Protein AF-K2DVV3-F1 (afdb_monomer)

Radius of gyration: 23.13 Å; Cα contacts (8 Å, |Δi|>4): 10; chains: 1; bounding box: 53×18×60 Å

Mean predicted aligned error: 8.34 Å

Structure (mmCIF, N/CA/C/O backbone):
data_AF-K2DVV3-F1
#
_entry.id   AF-K2DVV3-F1
#
loop_
_atom_site.group_PDB
_atom_site.id
_atom_site.type_symbol
_atom_site.label_atom_id
_atom_site.label_alt_id
_atom_site.label_comp_id
_atom_site.label_asym_id
_atom_site.label_entity_id
_atom_site.label_seq_id
_atom_site.pdbx_PDB_ins_code
_atom_site.Cartn_x
_atom_site.Cartn_y
_atom_site.Cartn_z
_atom_site.occupancy
_atom_site.B_iso_or_equiv
_atom_site.auth_seq_id
_atom_site.auth_comp_id
_atom_site.auth_asym_id
_atom_site.auth_atom_id
_atom_site.pdbx_PDB_model_num
ATOM 1 N N . MET A 1 1 ? 29.880 1.815 -36.581 1.00 55.66 1 MET A N 1
ATOM 2 C CA . MET A 1 1 ? 28.490 1.294 -36.596 1.00 55.66 1 MET A CA 1
ATOM 3 C C . MET A 1 1 ? 28.193 0.388 -35.393 1.00 55.66 1 MET A C 1
ATOM 5 O O . MET A 1 1 ? 27.175 0.605 -34.753 1.00 55.66 1 MET A O 1
ATOM 9 N N . ASN A 1 2 ? 29.070 -0.563 -35.029 1.00 60.72 2 ASN A N 1
ATOM 10 C CA . ASN A 1 2 ? 28.840 -1.489 -33.899 1.00 60.72 2 ASN A CA 1
ATOM 11 C C . ASN A 1 2 ? 28.736 -0.829 -32.510 1.00 60.72 2 ASN A C 1
ATOM 13 O O . ASN A 1 2 ? 27.888 -1.237 -31.725 1.00 60.72 2 ASN A O 1
ATOM 17 N N . GLU A 1 3 ? 29.524 0.207 -32.207 1.00 63.28 3 GLU A N 1
ATOM 18 C CA . GLU A 1 3 ? 29.452 0.883 -30.897 1.00 63.28 3 GLU A CA 1
ATOM 19 C C . GLU A 1 3 ? 28.123 1.6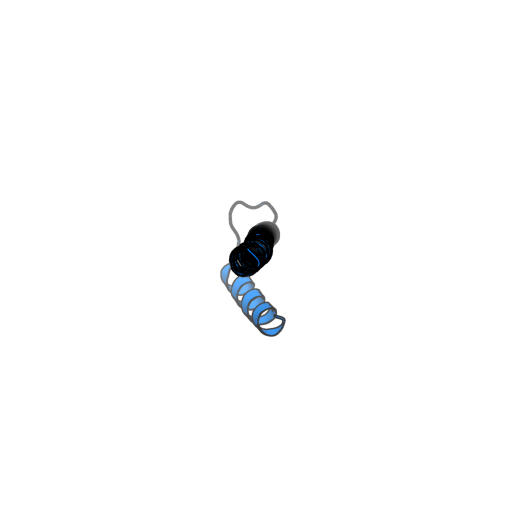25 -30.676 1.00 63.28 3 GLU A C 1
ATOM 21 O O . GLU A 1 3 ? 27.539 1.545 -29.599 1.00 63.28 3 GLU A O 1
ATOM 26 N N . ILE A 1 4 ? 27.584 2.280 -31.711 1.00 70.00 4 ILE A N 1
ATOM 27 C CA . ILE A 1 4 ? 26.291 2.987 -31.636 1.00 70.00 4 ILE A CA 1
ATOM 28 C C . ILE A 1 4 ? 25.143 1.993 -31.399 1.00 70.00 4 ILE A C 1
ATOM 30 O O . ILE A 1 4 ? 24.241 2.264 -30.607 1.00 70.00 4 ILE A O 1
ATOM 34 N N . ILE A 1 5 ? 25.191 0.824 -32.048 1.00 70.62 5 ILE A N 1
ATOM 35 C CA . ILE A 1 5 ? 24.197 -0.243 -31.862 1.00 70.62 5 ILE A CA 1
ATOM 36 C C . ILE A 1 5 ? 24.253 -0.788 -30.428 1.00 70.62 5 ILE A C 1
ATOM 38 O O . ILE A 1 5 ? 23.207 -0.962 -29.805 1.00 70.62 5 ILE A O 1
ATOM 42 N N . GLN A 1 6 ? 25.451 -0.995 -29.871 1.00 81.38 6 GLN A N 1
ATOM 43 C CA . GLN A 1 6 ? 25.612 -1.447 -28.484 1.00 81.38 6 GLN A CA 1
ATOM 44 C C . GLN A 1 6 ? 25.120 -0.408 -27.463 1.00 81.38 6 GLN A C 1
ATOM 46 O O . GLN A 1 6 ? 24.457 -0.778 -26.494 1.00 81.38 6 GLN A O 1
ATOM 51 N N . ILE A 1 7 ? 25.371 0.887 -27.694 1.00 89.56 7 ILE A N 1
ATOM 52 C CA . ILE A 1 7 ? 24.872 1.972 -26.832 1.00 89.56 7 ILE A CA 1
ATOM 53 C C . ILE A 1 7 ? 23.342 2.030 -26.857 1.00 89.56 7 ILE A C 1
ATOM 55 O O . ILE A 1 7 ? 22.721 2.131 -25.798 1.00 89.56 7 ILE A O 1
ATOM 59 N N . ARG A 1 8 ? 22.727 1.923 -28.042 1.00 92.56 8 ARG A N 1
ATOM 60 C CA . ARG A 1 8 ? 21.265 1.930 -28.181 1.00 92.56 8 ARG A CA 1
ATOM 61 C C . ARG A 1 8 ? 20.628 0.722 -27.496 1.00 92.56 8 ARG A C 1
ATOM 63 O O . ARG A 1 8 ? 19.709 0.898 -26.705 1.00 92.56 8 ARG A O 1
ATOM 70 N N . LEU A 1 9 ? 21.173 -0.477 -27.710 1.00 93.19 9 LEU A N 1
ATOM 71 C CA . LEU A 1 9 ? 20.703 -1.693 -27.041 1.00 93.19 9 LEU A CA 1
ATOM 72 C C . LEU A 1 9 ? 20.782 -1.566 -25.511 1.00 93.19 9 LEU A C 1
ATOM 74 O O . LEU A 1 9 ? 19.842 -1.921 -24.802 1.00 93.19 9 LEU A O 1
ATOM 78 N N . LEU A 1 10 ? 21.883 -1.019 -24.991 1.00 94.31 10 LEU A N 1
ATOM 79 C CA . LEU A 1 10 ? 22.046 -0.784 -23.558 1.00 94.31 10 LEU A CA 1
ATOM 80 C C . LEU A 1 10 ? 21.032 0.237 -23.017 1.00 94.31 10 LEU A C 1
ATOM 82 O O . LEU A 1 10 ? 20.508 0.053 -21.917 1.00 94.31 10 LEU A O 1
ATOM 86 N N . GLN A 1 11 ? 20.753 1.307 -23.763 1.00 95.81 11 GLN A N 1
ATOM 87 C CA . GLN A 1 11 ? 19.733 2.294 -23.399 1.00 95.81 11 GLN A CA 1
ATOM 88 C C . GLN A 1 11 ? 18.333 1.676 -23.379 1.00 95.81 11 GLN A C 1
ATOM 90 O O . GLN A 1 11 ? 17.610 1.869 -22.403 1.00 95.81 11 GLN A O 1
ATOM 95 N N . ASP A 1 12 ? 17.990 0.875 -24.386 1.00 96.44 12 ASP A N 1
ATOM 96 C CA . ASP A 1 12 ? 16.692 0.204 -24.473 1.00 96.44 12 ASP A CA 1
ATOM 97 C C . ASP A 1 12 ? 16.494 -0.766 -23.294 1.00 96.44 12 ASP A C 1
ATOM 99 O O . ASP A 1 12 ? 15.464 -0.727 -22.617 1.00 96.44 12 ASP A O 1
ATOM 103 N N . ILE A 1 13 ? 17.515 -1.564 -22.953 1.00 96.38 13 ILE A N 1
ATOM 104 C CA . ILE A 1 13 ? 17.484 -2.456 -21.779 1.00 96.38 13 ILE A CA 1
ATOM 105 C C . ILE A 1 13 ? 17.307 -1.653 -20.483 1.00 96.38 13 ILE A C 1
ATOM 107 O O . ILE A 1 13 ? 16.480 -2.005 -19.637 1.00 96.38 13 ILE A O 1
ATOM 111 N N . ARG A 1 14 ? 18.050 -0.550 -20.314 1.00 97.00 14 ARG A N 1
ATOM 112 C CA . ARG A 1 14 ? 17.910 0.332 -19.143 1.00 97.00 14 ARG A CA 1
ATOM 113 C C . ARG A 1 14 ? 16.506 0.920 -19.048 1.00 97.00 14 ARG A C 1
ATOM 115 O O . ARG A 1 14 ? 15.955 0.974 -17.949 1.00 97.00 14 ARG A O 1
ATOM 122 N N . GLN A 1 15 ? 15.917 1.318 -20.173 1.00 97.94 15 GLN A N 1
ATOM 123 C CA . GLN A 1 15 ? 14.567 1.865 -20.207 1.00 97.94 15 GLN A CA 1
ATOM 124 C C . GLN A 1 15 ? 13.529 0.815 -19.806 1.00 97.94 15 GLN A 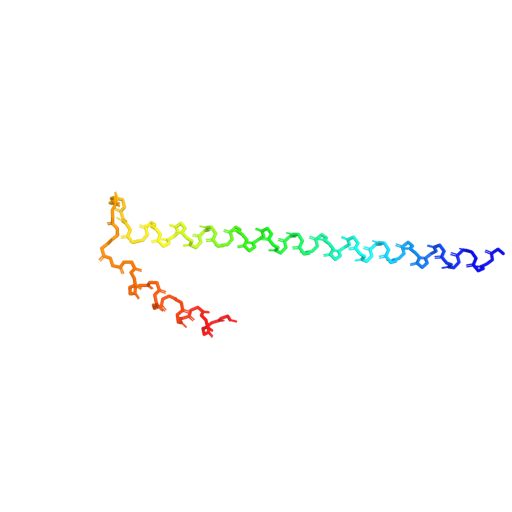C 1
ATOM 126 O O . GLN A 1 15 ? 12.649 1.111 -18.998 1.00 97.94 15 GLN A O 1
ATOM 131 N N . ILE A 1 16 ? 13.656 -0.419 -20.305 1.00 98.06 16 ILE A N 1
ATOM 132 C CA . ILE A 1 16 ? 12.781 -1.537 -19.923 1.00 98.06 16 ILE A CA 1
ATOM 133 C C . ILE A 1 16 ? 12.858 -1.775 -18.410 1.00 98.06 16 ILE A C 1
ATOM 135 O O . ILE A 1 16 ? 11.823 -1.824 -17.743 1.00 98.06 16 ILE A O 1
ATOM 139 N N . LEU A 1 17 ? 14.070 -1.858 -17.851 1.00 97.56 17 LEU A N 1
ATOM 140 C CA . LEU A 1 17 ? 14.272 -2.073 -16.415 1.00 97.56 17 LEU A CA 1
ATOM 141 C C . LEU A 1 17 ? 13.728 -0.916 -15.567 1.00 97.56 17 LEU A C 1
ATOM 143 O O . LEU A 1 17 ? 13.095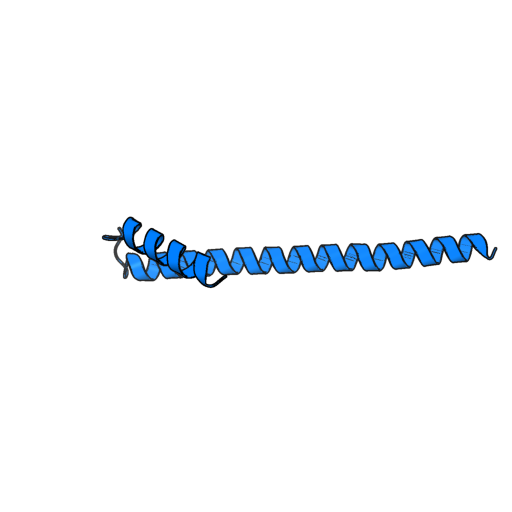 -1.155 -14.538 1.00 97.56 17 LEU A O 1
ATOM 147 N N . SER A 1 18 ? 13.950 0.327 -15.996 1.00 97.62 18 SER A N 1
ATOM 148 C CA . SER A 1 18 ? 13.446 1.519 -15.308 1.00 97.62 18 SER A CA 1
ATOM 149 C C . SER A 1 18 ? 11.916 1.545 -15.293 1.00 97.62 18 SER A C 1
ATOM 151 O O . SER A 1 18 ? 11.302 1.664 -14.231 1.00 97.62 18 SER A O 1
ATOM 153 N N . ASN A 1 19 ? 11.292 1.316 -16.450 1.00 97.81 19 ASN A N 1
ATOM 154 C CA . ASN A 1 19 ? 9.838 1.266 -16.585 1.00 97.81 19 ASN A CA 1
ATOM 155 C C . ASN A 1 19 ? 9.228 0.140 -15.739 1.00 97.81 19 ASN A C 1
ATOM 157 O O . ASN A 1 19 ? 8.206 0.347 -15.085 1.00 97.81 19 ASN A O 1
ATOM 161 N N . ALA A 1 20 ? 9.850 -1.043 -15.723 1.00 97.31 20 ALA A N 1
ATOM 162 C CA . ALA A 1 20 ? 9.395 -2.162 -14.903 1.00 97.31 20 ALA A CA 1
ATOM 163 C C . ALA A 1 20 ? 9.439 -1.813 -13.407 1.00 97.31 20 ALA A C 1
ATOM 165 O O . ALA A 1 20 ? 8.444 -1.997 -12.707 1.00 97.31 20 ALA A O 1
ATOM 166 N N . ARG A 1 21 ? 10.547 -1.230 -12.925 1.00 97.38 21 ARG A N 1
ATOM 167 C CA . ARG A 1 21 ? 10.678 -0.786 -11.526 1.00 97.38 21 ARG A CA 1
ATOM 168 C C . ARG A 1 21 ? 9.627 0.253 -11.152 1.00 97.38 21 ARG A C 1
ATOM 170 O O . ARG A 1 21 ? 8.990 0.111 -10.114 1.00 97.38 21 ARG A O 1
ATOM 177 N N . GLN A 1 22 ? 9.409 1.258 -12.000 1.00 97.69 22 GLN A N 1
ATOM 178 C CA . GLN A 1 22 ? 8.395 2.287 -11.752 1.00 97.69 22 GLN A CA 1
ATOM 179 C C . GLN A 1 22 ? 6.987 1.691 -11.648 1.00 97.69 22 GLN A C 1
ATOM 181 O O . GLN A 1 22 ? 6.238 2.042 -10.738 1.00 97.69 22 GLN A O 1
ATOM 186 N N . ARG A 1 23 ? 6.642 0.743 -12.528 1.00 97.56 23 ARG A N 1
ATOM 187 C CA . ARG A 1 23 ? 5.347 0.047 -12.475 1.00 97.56 23 ARG A CA 1
ATOM 188 C C . ARG A 1 23 ? 5.185 -0.772 -11.199 1.00 97.56 23 ARG A C 1
ATOM 190 O O . ARG A 1 23 ? 4.125 -0.711 -10.588 1.00 97.56 23 ARG A O 1
ATOM 197 N N . V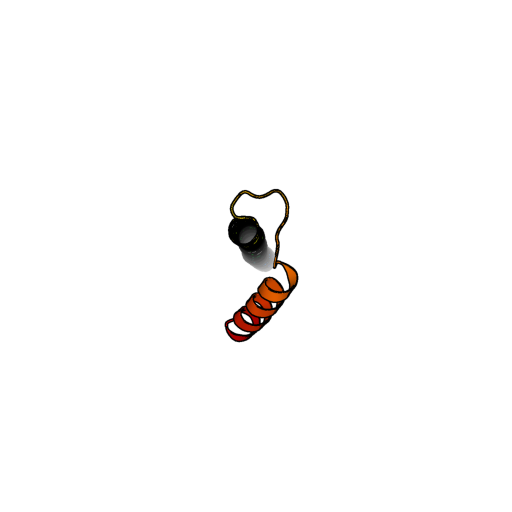AL A 1 24 ? 6.224 -1.498 -10.784 1.00 97.75 24 VAL A N 1
ATOM 198 C CA . VAL A 1 24 ? 6.204 -2.289 -9.543 1.00 97.75 24 VAL A CA 1
ATOM 199 C C . VAL A 1 24 ? 6.016 -1.385 -8.327 1.00 97.75 24 VAL A C 1
ATOM 201 O O . VAL A 1 24 ? 5.140 -1.652 -7.511 1.00 97.75 24 VAL A O 1
ATOM 204 N N . VAL A 1 25 ? 6.769 -0.286 -8.232 1.00 97.12 25 VAL A N 1
ATOM 205 C CA . VAL A 1 25 ? 6.615 0.692 -7.141 1.00 97.12 25 VAL A CA 1
ATOM 206 C C . VAL A 1 25 ? 5.197 1.263 -7.118 1.00 97.12 25 VAL A C 1
ATOM 208 O O . VAL A 1 25 ? 4.584 1.333 -6.056 1.00 97.12 25 VAL A O 1
ATOM 211 N N . GLY A 1 26 ? 4.646 1.618 -8.283 1.00 96.94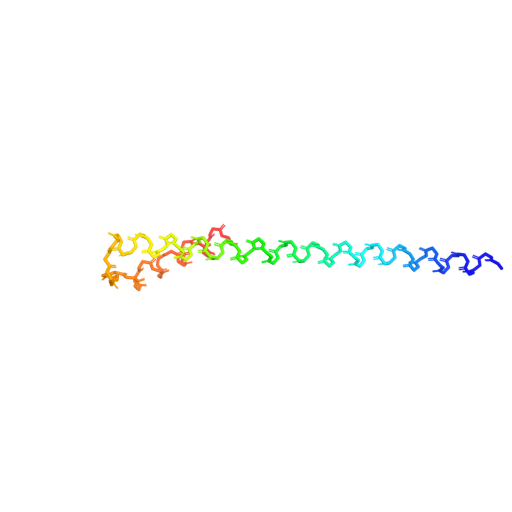 26 GLY A N 1
ATOM 212 C CA . GLY A 1 26 ? 3.264 2.083 -8.393 1.00 96.94 26 GLY A CA 1
ATOM 213 C C . GLY A 1 26 ? 2.255 1.051 -7.888 1.00 96.94 26 GLY A C 1
ATOM 214 O O . GLY A 1 26 ? 1.420 1.375 -7.049 1.00 96.94 26 GLY A O 1
ATOM 215 N N . ALA A 1 27 ? 2.370 -0.200 -8.342 1.00 96.50 27 ALA A N 1
ATOM 216 C CA . ALA A 1 27 ? 1.475 -1.284 -7.944 1.00 96.50 27 ALA A CA 1
ATOM 217 C C . ALA A 1 27 ? 1.536 -1.572 -6.436 1.00 96.50 27 ALA A C 1
ATOM 219 O O . ALA A 1 27 ? 0.492 -1.703 -5.798 1.00 96.50 27 ALA A O 1
ATOM 220 N N . ILE A 1 28 ? 2.743 -1.609 -5.860 1.00 96.88 28 ILE A N 1
ATOM 221 C CA . ILE A 1 28 ? 2.943 -1.783 -4.416 1.00 96.88 28 ILE A CA 1
ATOM 222 C C . ILE A 1 28 ? 2.280 -0.634 -3.659 1.00 96.88 28 ILE A C 1
ATOM 224 O O . ILE A 1 28 ? 1.479 -0.877 -2.762 1.00 96.88 28 ILE A O 1
ATOM 228 N N . ASN A 1 29 ? 2.546 0.615 -4.044 1.00 96.31 29 ASN A N 1
ATOM 229 C CA . ASN A 1 29 ? 1.972 1.773 -3.362 1.00 96.31 29 ASN A CA 1
ATOM 230 C C . ASN A 1 29 ? 0.439 1.772 -3.426 1.00 96.31 29 ASN A C 1
ATOM 232 O O . ASN A 1 29 ? -0.216 2.023 -2.416 1.00 96.31 29 ASN A O 1
ATOM 236 N N . SER A 1 30 ? -0.145 1.449 -4.584 1.00 96.19 30 SER A N 1
ATOM 237 C CA . SER A 1 30 ? -1.597 1.326 -4.726 1.00 96.19 30 SER A CA 1
ATOM 238 C C . SER A 1 30 ? -2.173 0.226 -3.833 1.00 96.19 30 SER A C 1
ATOM 240 O O . SER A 1 30 ? -3.170 0.468 -3.153 1.00 96.19 30 SER A O 1
ATOM 242 N N . ALA A 1 31 ? -1.532 -0.944 -3.782 1.00 96.88 31 ALA A N 1
ATOM 243 C CA . ALA A 1 31 ? -1.951 -2.040 -2.912 1.00 96.88 31 ALA A CA 1
ATOM 244 C C . ALA A 1 31 ? -1.872 -1.650 -1.426 1.00 96.88 31 ALA A C 1
ATOM 246 O O . ALA A 1 31 ? -2.812 -1.904 -0.675 1.00 96.88 31 ALA A O 1
ATOM 247 N N . MET A 1 32 ? -0.804 -0.962 -1.012 1.00 95.12 32 MET A N 1
ATOM 248 C CA . MET A 1 32 ? -0.643 -0.491 0.367 1.00 95.12 32 MET A CA 1
ATOM 249 C C . MET A 1 32 ? -1.711 0.537 0.755 1.00 95.12 32 MET A C 1
ATOM 251 O O . MET A 1 32 ? -2.297 0.434 1.830 1.00 95.12 32 MET A O 1
ATOM 255 N N . VAL A 1 33 ? -2.023 1.499 -0.121 1.00 96.12 33 VAL A N 1
ATOM 256 C CA . VAL A 1 33 ? -3.094 2.484 0.128 1.00 96.12 33 VAL A CA 1
ATOM 257 C C . VAL A 1 33 ? -4.451 1.796 0.287 1.00 96.12 33 VAL A C 1
ATOM 259 O O . VAL A 1 33 ? -5.205 2.132 1.201 1.00 96.12 33 VAL A O 1
ATOM 262 N N . GLN A 1 34 ? -4.756 0.810 -0.562 1.00 96.25 34 GLN A N 1
ATOM 263 C CA . GLN A 1 34 ? -5.983 0.019 -0.441 1.00 96.25 34 GLN A CA 1
ATOM 264 C C . GLN A 1 34 ? -6.017 -0.765 0.874 1.00 96.25 34 GLN A C 1
A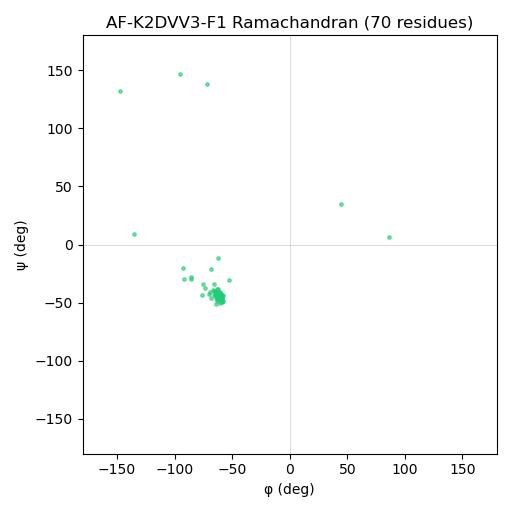TOM 266 O O . GLN A 1 34 ? -7.026 -0.725 1.577 1.00 96.25 34 GLN A O 1
ATOM 271 N N . ALA A 1 35 ? -4.915 -1.422 1.245 1.00 93.06 35 ALA A N 1
ATOM 272 C CA . ALA A 1 35 ? -4.810 -2.163 2.498 1.00 93.06 35 ALA A CA 1
ATOM 273 C C . ALA A 1 35 ? -5.059 -1.256 3.711 1.00 93.06 35 ALA A C 1
ATOM 275 O O . ALA A 1 35 ? -5.904 -1.571 4.547 1.00 93.06 35 ALA A O 1
ATOM 276 N N . TYR A 1 36 ? -4.410 -0.090 3.775 1.00 90.88 36 TYR A N 1
ATOM 277 C CA . TYR A 1 36 ? -4.615 0.866 4.864 1.00 90.88 36 TYR A CA 1
ATOM 278 C C . TYR A 1 36 ? -6.049 1.396 4.926 1.00 90.88 36 TYR A C 1
ATOM 280 O O . TYR A 1 36 ? -6.602 1.529 6.019 1.00 90.88 36 TYR A O 1
ATOM 288 N N . TRP A 1 37 ? -6.686 1.639 3.777 1.00 92.56 37 TRP A N 1
ATOM 289 C CA . TRP A 1 37 ? -8.098 2.018 3.742 1.00 92.56 37 TRP A CA 1
ATOM 290 C C . TRP A 1 37 ? -9.003 0.908 4.290 1.00 92.56 37 TRP A C 1
ATOM 292 O O . TRP A 1 37 ? -9.862 1.175 5.132 1.00 92.56 37 TRP A O 1
ATOM 302 N N . HIS A 1 38 ? -8.792 -0.342 3.867 1.00 92.00 38 HIS A N 1
ATOM 303 C CA . HIS A 1 38 ? -9.558 -1.490 4.358 1.00 92.00 38 HIS A CA 1
ATOM 304 C C . HIS A 1 38 ? -9.375 -1.705 5.863 1.00 92.00 38 HIS A C 1
ATOM 306 O O . HIS A 1 38 ? -10.361 -1.919 6.567 1.00 92.00 38 HIS A O 1
ATOM 312 N N . ILE A 1 39 ? -8.143 -1.586 6.368 1.00 88.44 39 ILE A N 1
ATOM 313 C CA . ILE A 1 39 ? -7.841 -1.669 7.803 1.00 88.44 39 ILE A CA 1
ATOM 314 C C . ILE A 1 39 ? -8.590 -0.571 8.567 1.00 88.44 39 ILE A C 1
ATOM 316 O O . ILE A 1 39 ? -9.280 -0.861 9.542 1.00 88.44 39 ILE A O 1
ATOM 320 N N . GLY A 1 40 ? -8.518 0.681 8.103 1.00 85.31 40 GLY A N 1
ATOM 321 C CA . GLY A 1 40 ? -9.229 1.801 8.724 1.00 85.31 40 GLY A CA 1
ATOM 322 C C . GLY A 1 40 ? -10.746 1.600 8.741 1.00 85.31 40 GLY A C 1
ATOM 323 O O . GLY A 1 40 ? -11.388 1.821 9.768 1.00 85.31 40 GLY A O 1
ATOM 324 N N . ARG A 1 41 ? -11.318 1.116 7.633 1.00 87.69 41 ARG A N 1
ATOM 325 C CA . ARG A 1 41 ? -12.741 0.769 7.544 1.00 87.69 41 ARG A CA 1
ATOM 326 C C . ARG A 1 41 ? -13.123 -0.310 8.558 1.00 87.69 41 ARG A C 1
ATOM 328 O O . ARG A 1 41 ? -14.099 -0.118 9.277 1.00 87.69 41 ARG A O 1
ATOM 335 N N . LEU A 1 42 ? -12.356 -1.400 8.641 1.00 87.44 42 LEU A N 1
ATOM 336 C CA . LEU A 1 42 ? -12.606 -2.482 9.599 1.00 87.44 42 LEU A CA 1
ATOM 337 C C . LEU A 1 42 ? -12.571 -1.969 11.039 1.00 87.44 42 LEU A C 1
ATOM 339 O O . LEU A 1 42 ? -13.486 -2.255 11.804 1.00 87.44 42 LEU A O 1
ATOM 343 N N . ILE A 1 43 ? -11.568 -1.161 11.394 1.00 82.44 43 ILE A N 1
ATOM 344 C CA . ILE A 1 43 ? -11.465 -0.559 12.729 1.00 82.44 43 ILE A CA 1
ATOM 345 C C . ILE A 1 43 ? -12.711 0.276 13.037 1.00 82.44 43 ILE A C 1
ATOM 347 O O . ILE A 1 43 ? -13.306 0.112 14.097 1.00 82.44 43 ILE A O 1
ATOM 351 N N . VAL A 1 44 ? -13.137 1.144 12.113 1.00 80.69 44 VAL A N 1
ATOM 352 C CA . VAL A 1 44 ? -14.327 1.988 12.300 1.00 80.69 44 VAL A CA 1
ATOM 353 C C . VAL A 1 44 ? -15.592 1.142 12.454 1.00 80.69 44 VAL A C 1
ATOM 355 O O . VAL A 1 44 ? -16.359 1.377 13.385 1.00 80.69 44 VAL A O 1
ATOM 358 N N . GLU A 1 45 ? -15.803 0.145 11.592 1.00 84.44 45 GLU A N 1
ATOM 359 C CA . GLU A 1 45 ? -16.964 -0.752 11.657 1.00 84.44 45 GLU A CA 1
ATOM 360 C C . GLU A 1 45 ? -17.015 -1.520 12.992 1.00 84.44 45 GLU A C 1
ATOM 362 O O . GLU A 1 45 ? -18.073 -1.573 13.630 1.00 84.44 45 GLU A O 1
ATOM 367 N N . TYR A 1 46 ? -15.876 -2.042 13.459 1.00 79.50 46 TYR A N 1
ATOM 368 C CA . TYR A 1 46 ? -15.772 -2.776 14.726 1.00 79.50 46 TYR A CA 1
ATOM 369 C C . TYR A 1 46 ? -15.942 -1.886 15.963 1.00 79.50 46 TYR A C 1
ATOM 371 O O . TYR A 1 46 ? -16.640 -2.274 16.904 1.00 79.50 46 TYR A O 1
ATOM 379 N N . GLU A 1 47 ? -15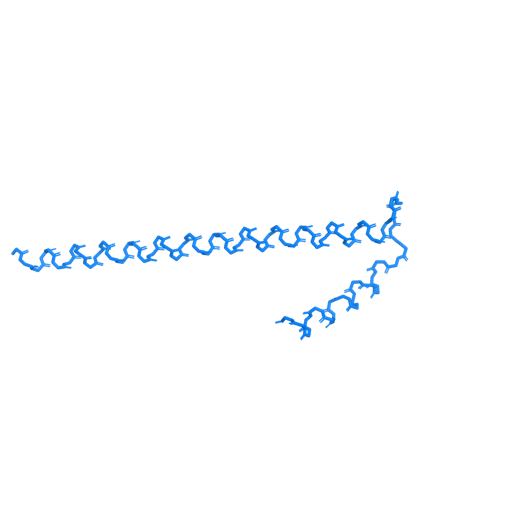.336 -0.699 15.968 1.00 75.81 47 GLU A N 1
ATOM 380 C CA . GLU A 1 47 ? -15.374 0.235 17.100 1.00 75.81 47 GLU A CA 1
ATOM 381 C C . GLU A 1 47 ? -16.725 0.929 17.250 1.00 75.81 47 GLU A C 1
ATOM 383 O O . GLU A 1 47 ? -17.200 1.178 18.361 1.00 75.81 47 GLU A O 1
ATOM 388 N N . GLN A 1 48 ? -17.353 1.269 16.126 1.00 72.06 48 GLN A N 1
ATOM 389 C CA . GLN A 1 48 ? -18.585 2.043 16.132 1.00 72.06 48 GLN A CA 1
ATOM 390 C C . GLN A 1 48 ? -19.822 1.149 16.155 1.00 72.06 48 GLN A C 1
ATOM 392 O O . GLN A 1 48 ? -20.830 1.562 16.725 1.00 72.06 48 GLN A O 1
ATOM 397 N N . LYS A 1 49 ? -19.787 -0.068 15.586 1.00 72.94 49 LYS A N 1
ATOM 398 C CA . LYS A 1 49 ? -20.958 -0.968 15.473 1.00 72.94 49 LYS A CA 1
ATOM 399 C C . LYS A 1 49 ? -22.241 -0.239 15.015 1.00 72.94 49 LYS A C 1
ATOM 401 O O . LYS A 1 49 ? -23.332 -0.537 15.496 1.00 72.94 49 LYS A O 1
ATOM 406 N N . GLY A 1 50 ? -22.109 0.769 14.146 1.00 66.88 50 GLY A N 1
ATOM 407 C CA . GLY A 1 50 ? -23.220 1.615 13.680 1.00 66.88 50 GLY A CA 1
ATOM 408 C C . GLY A 1 50 ? -23.581 2.827 14.560 1.00 66.88 50 GLY A C 1
ATOM 409 O O . GLY A 1 50 ? -24.561 3.508 14.273 1.00 66.88 50 GLY A O 1
ATOM 410 N N . LYS A 1 51 ? -22.818 3.134 15.617 1.00 67.75 51 LYS A N 1
ATOM 411 C CA . LYS A 1 51 ? -22.997 4.318 16.479 1.00 67.75 51 LYS A CA 1
ATOM 412 C C . LYS A 1 51 ? -22.095 5.474 16.043 1.00 67.75 51 LYS A C 1
ATOM 414 O O . LYS A 1 51 ? -20.953 5.274 15.664 1.00 67.75 51 LYS A O 1
ATOM 419 N N . SER A 1 52 ? -22.559 6.713 16.215 1.00 69.31 52 SER A N 1
ATOM 420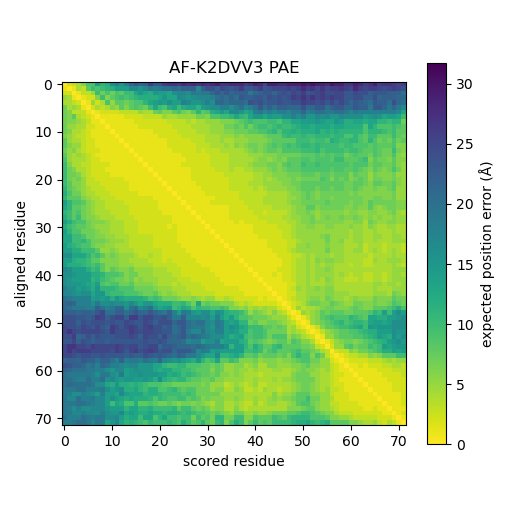 C CA . SER A 1 52 ? -21.822 7.928 15.812 1.00 69.31 52 SER A CA 1
ATOM 421 C C . SER A 1 52 ? -20.473 8.150 16.526 1.00 69.31 52 SER A C 1
ATOM 423 O O . SER A 1 52 ? -19.724 9.043 16.129 1.00 69.31 52 SER A O 1
ATOM 425 N N . ARG A 1 53 ? -20.161 7.412 17.601 1.00 67.19 53 ARG A N 1
ATOM 426 C CA . ARG A 1 53 ? -18.931 7.591 18.384 1.00 67.19 53 ARG A CA 1
ATOM 427 C C . ARG A 1 53 ? -18.447 6.255 18.944 1.00 67.19 53 ARG A C 1
ATOM 429 O O . ARG A 1 53 ? -19.234 5.512 19.527 1.00 67.19 53 ARG A O 1
ATOM 436 N N . ALA A 1 54 ? -17.156 5.980 18.775 1.00 65.94 54 ALA A N 1
ATOM 437 C CA . ALA A 1 54 ? -16.495 4.806 19.335 1.00 65.94 54 ALA A CA 1
ATOM 438 C C . ALA A 1 54 ? -16.338 4.948 20.856 1.00 65.94 54 ALA A C 1
ATOM 440 O O . ALA A 1 54 ? -15.984 6.022 21.347 1.00 65.94 54 ALA A O 1
ATOM 441 N N . GLN A 1 55 ? -16.593 3.869 21.594 1.00 65.12 55 GLN A N 1
ATOM 442 C CA . GLN A 1 55 ? -16.527 3.854 23.058 1.00 65.12 55 GLN A CA 1
ATOM 443 C C . GLN A 1 55 ? -15.139 3.420 23.577 1.00 65.12 55 GLN A C 1
ATOM 445 O O . GLN A 1 55 ? -14.798 3.756 24.708 1.00 65.12 55 GLN A O 1
ATOM 450 N N . TYR A 1 56 ? -14.320 2.739 22.755 1.00 62.31 56 TYR A N 1
ATOM 451 C CA . TYR A 1 56 ? -13.076 2.078 23.193 1.00 62.31 56 TYR A CA 1
ATOM 452 C C . TYR A 1 56 ? -11.850 2.292 22.275 1.00 62.31 56 TYR A C 1
ATOM 454 O O . TYR A 1 56 ? -10.785 1.726 22.529 1.00 62.31 56 TYR A O 1
ATOM 462 N N . GLY A 1 57 ? -11.951 3.184 21.283 1.00 66.00 57 GLY A N 1
ATOM 463 C CA . GLY A 1 57 ? -11.016 3.278 20.151 1.00 66.00 57 GLY A CA 1
ATOM 464 C C . GLY A 1 57 ? -9.5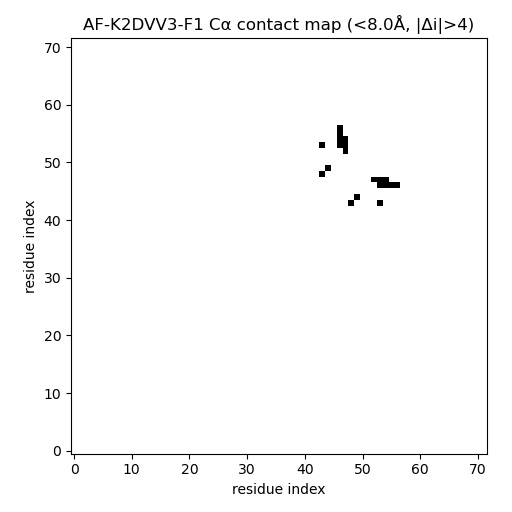24 3.398 20.461 1.00 66.00 57 GLY A C 1
ATOM 465 O O . GLY A 1 57 ? -8.707 2.928 19.679 1.00 66.00 57 GLY A O 1
ATOM 466 N N . LYS A 1 58 ? -9.122 4.002 21.584 1.00 69.31 58 LYS A N 1
ATOM 467 C CA . LYS A 1 58 ? -7.694 4.257 21.845 1.00 69.31 58 LYS A CA 1
ATOM 468 C C . LYS A 1 58 ? -6.930 3.002 22.285 1.00 69.31 58 LYS A C 1
ATOM 470 O O . LYS A 1 58 ? -5.845 2.740 21.781 1.00 69.31 58 LYS A O 1
ATOM 475 N N . GLN A 1 59 ? -7.510 2.205 23.183 1.00 77.69 59 GLN A N 1
ATOM 476 C CA . GLN A 1 59 ? -6.845 1.026 23.750 1.00 77.69 59 GLN A CA 1
ATOM 477 C C . GLN A 1 59 ? -6.810 -0.142 22.751 1.00 77.69 59 GLN A C 1
ATOM 479 O O . GLN A 1 59 ? -5.834 -0.886 22.686 1.00 77.69 59 GLN A O 1
ATOM 484 N N . GLN A 1 60 ? -7.853 -0.266 21.926 1.00 76.88 60 GLN A N 1
ATOM 485 C CA . GLN A 1 60 ? -7.944 -1.298 20.894 1.00 76.88 60 GLN A CA 1
ATOM 486 C C . GLN A 1 60 ? -6.939 -1.052 19.757 1.00 76.88 60 GLN A C 1
ATOM 488 O O . GLN A 1 60 ? -6.256 -1.981 19.330 1.00 76.88 60 GLN A O 1
ATOM 493 N N . LEU A 1 61 ? -6.767 0.208 19.334 1.00 79.31 61 LEU A N 1
ATOM 494 C CA . LEU A 1 61 ? -5.734 0.601 18.368 1.00 79.31 61 LEU A CA 1
ATOM 495 C C . LEU A 1 61 ? -4.314 0.318 18.875 1.00 79.31 61 LEU A C 1
ATOM 497 O O . LEU A 1 61 ? -3.489 -0.193 18.120 1.00 79.31 61 LEU A O 1
ATOM 501 N N . GLU A 1 62 ? -4.027 0.612 20.146 1.00 81.44 62 GLU A N 1
ATOM 502 C CA . GLU A 1 62 ? -2.723 0.316 20.754 1.00 81.44 62 GLU A CA 1
ATOM 503 C C . GLU A 1 62 ? -2.432 -1.191 20.780 1.00 81.44 62 GLU A C 1
ATOM 505 O O . GLU A 1 62 ? -1.313 -1.611 20.479 1.00 81.44 62 GLU A O 1
ATOM 510 N N . GLN A 1 63 ? -3.431 -2.020 21.096 1.00 85.12 63 GLN A N 1
ATOM 511 C CA . GLN A 1 63 ? -3.276 -3.474 21.094 1.00 85.12 63 GLN A CA 1
ATOM 512 C C . GLN A 1 63 ? -3.078 -4.027 19.677 1.00 85.12 63 GLN A C 1
ATOM 514 O O . GLN A 1 63 ? -2.157 -4.817 19.463 1.00 85.12 63 GLN A O 1
ATOM 519 N N . LEU A 1 64 ? -3.883 -3.577 18.710 1.00 85.00 64 LEU A N 1
ATOM 520 C CA . LEU A 1 64 ? -3.740 -3.957 17.301 1.00 85.00 64 LEU A CA 1
ATOM 521 C C . LEU A 1 64 ? -2.362 -3.568 16.758 1.00 85.00 64 LEU A C 1
ATOM 523 O O . LEU A 1 64 ? -1.701 -4.386 16.127 1.00 85.00 64 LEU A O 1
ATOM 527 N N . SER A 1 65 ? -1.890 -2.357 17.064 1.00 82.38 65 SER A N 1
ATOM 528 C CA . SER A 1 65 ? -0.562 -1.885 16.663 1.00 82.38 65 SER A CA 1
ATOM 529 C C . SER A 1 65 ? 0.558 -2.780 17.203 1.00 82.38 65 SER A C 1
ATOM 531 O O . SER A 1 65 ? 1.437 -3.167 16.434 1.00 82.38 65 SER A O 1
ATOM 533 N N . ARG A 1 66 ? 0.517 -3.171 18.486 1.00 87.38 66 ARG A N 1
ATOM 534 C CA . ARG A 1 66 ? 1.534 -4.064 19.078 1.00 87.38 66 ARG A CA 1
ATOM 535 C C . ARG A 1 66 ? 1.550 -5.448 18.431 1.00 87.38 66 ARG A C 1
ATOM 537 O O . ARG A 1 66 ? 2.628 -5.965 18.149 1.00 87.38 66 ARG A O 1
ATOM 544 N N . VAL A 1 67 ? 0.374 -6.037 18.210 1.00 89.62 67 VAL A N 1
ATOM 545 C CA . VAL A 1 67 ? 0.254 -7.366 17.592 1.00 89.62 67 VAL A CA 1
ATOM 546 C C . VAL A 1 67 ? 0.775 -7.327 16.158 1.00 89.62 67 VAL A C 1
ATOM 548 O O . VAL A 1 67 ? 1.674 -8.090 15.820 1.00 89.62 67 VAL A O 1
ATOM 551 N N . LEU A 1 68 ? 0.299 -6.377 15.351 1.00 87.50 68 LEU A N 1
ATOM 552 C CA . LEU A 1 68 ? 0.663 -6.286 13.936 1.00 87.50 68 LEU A CA 1
ATOM 553 C C . LEU A 1 68 ? 2.145 -5.948 13.717 1.00 87.50 68 LEU A C 1
ATOM 555 O O . LEU A 1 68 ? 2.736 -6.481 12.792 1.00 87.50 68 LEU A O 1
ATOM 559 N N . THR A 1 69 ? 2.760 -5.135 14.586 1.00 84.25 69 THR A N 1
ATOM 560 C CA . THR A 1 69 ? 4.215 -4.847 14.537 1.00 84.25 69 THR A CA 1
ATOM 561 C C . THR A 1 69 ? 5.071 -6.070 14.898 1.00 84.25 69 THR A C 1
ATOM 563 O O . THR A 1 69 ? 6.260 -6.105 14.612 1.00 84.25 69 THR A O 1
ATOM 566 N N . THR A 1 70 ? 4.501 -7.058 15.593 1.00 91.06 70 THR A N 1
ATOM 567 C CA . THR A 1 70 ? 5.203 -8.316 15.903 1.00 91.06 70 THR A CA 1
ATOM 568 C C . THR A 1 70 ? 5.067 -9.324 14.758 1.00 91.06 70 THR A C 1
ATOM 570 O O . THR A 1 70 ? 5.937 -10.170 14.575 1.00 91.06 70 THR A O 1
ATOM 573 N N . GLU A 1 71 ? 3.958 -9.262 14.021 1.00 87.06 71 GLU A N 1
ATOM 574 C CA . GLU A 1 71 ? 3.602 -10.213 12.965 1.00 87.06 71 GLU A CA 1
ATOM 575 C C . GLU A 1 71 ? 4.223 -9.869 11.599 1.00 87.06 71 GLU A C 1
ATOM 577 O O . GLU A 1 71 ? 4.493 -10.778 10.814 1.00 87.06 71 GLU A O 1
ATOM 582 N N . TYR A 1 72 ? 4.480 -8.581 11.340 1.00 82.62 72 TYR A N 1
ATOM 583 C CA . TYR A 1 72 ? 5.071 -8.043 10.107 1.00 82.62 72 TYR A CA 1
ATOM 584 C C . TYR A 1 72 ? 6.267 -7.142 10.410 1.00 82.62 72 TYR A C 1
ATOM 586 O O . TYR A 1 72 ? 7.245 -7.200 9.629 1.00 82.62 72 TYR A O 1
#

pLDDT: mean 85.28, std 11.81, range [55.66, 98.06]

Foldseek 3Di:
DVVVVVVVVVVVVVVVVVVVVVVVVVVVVVVVVVVVVVVVVVLCCVQQVPNPDGPCNPVVVVVVVVVVVVVD

Solvent-accessible surface area (backbone atoms only — not comparable to full-atom values): 4110 Å² total; per-residue (Å²): 112,68,68,62,52,52,51,50,52,52,49,52,52,50,50,54,54,50,52,50,51,53,51,50,54,49,52,51,52,52,50,51,53,50,50,54,50,52,52,52,50,50,52,49,51,69,48,23,71,88,45,100,62,58,86,58,58,69,65,54,50,54,52,51,50,56,54,51,67,72,75,106

Sequence (72 aa):
MNEIIQIRLLQDIRQILSNARQRVVGAINSAMVQAYWHIGRLIVEYEQKGKSRAQYGKQQLEQLSRVLTTEY

Secondary structure (DSSP, 8-state):
-HHHHHHHHHHHHHHHHHHHHHHHHHHHHHHHHHHHHHHHHHHHHHHHTTSSS-SSHHHHHHHHHHHHHHH-